Protein AF-A0A2E3V376-F1 (afdb_monomer_lite)

pLDDT: mean 73.42, std 19.36, range [38.34, 95.31]

Foldseek 3Di:
DDDPDPPPPVVVVVVVVVVVVVVVVVVVPLPPQAAPDPPGRDSDDDPPSHDPVCPPDDDDDDDDDDDDPDPDDDDPVCVVVVVVVLLVVLVVLQVLLVVLVVVLVVQCVDPDVCRSVVSLLVSLVVLVVVLVVLVVVLVVVQVVCVVVVNDDPVSVVSSVSSSVSSVVSNVVVVPCPDDPD

Radius of gyration: 35.31 Å; chains: 1; bounding box: 39×45×131 Å

Secondary structure (DSSP, 8-state):
----SSSSHHHHHHHHHHHHHHHHHHHTTSSSPPPSSTT-----B-TTSSBGGGTT---------------PPPPTT-HHHHHHHHHHHHHHHHHHHHHHHHHHHHHHTSS-TTHHHHHHHHHHHHHHHHHHHHHHHHHHHHHHHHHTT---HHHHHHHHHHHHHHHHHHHHHHH------

Structure (mmCIF, N/CA/C/O backbone):
data_AF-A0A2E3V376-F1
#
_entry.id   AF-A0A2E3V376-F1
#
loop_
_atom_site.group_PDB
_atom_site.id
_atom_site.type_symbol
_atom_site.label_atom_id
_atom_site.label_alt_id
_atom_site.label_comp_id
_atom_site.label_asym_id
_atom_site.label_entity_id
_atom_site.label_seq_id
_atom_site.pdbx_PDB_ins_code
_atom_site.Cartn_x
_atom_site.Cartn_y
_atom_site.Cartn_z
_atom_site.occupancy
_atom_site.B_iso_or_equiv
_atom_site.auth_seq_id
_atom_site.auth_comp_id
_atom_site.auth_asym_id
_atom_site.auth_atom_id
_atom_site.pdbx_PDB_model_num
ATOM 1 N N . MET A 1 1 ? -17.873 0.810 102.417 1.00 40.34 1 MET A N 1
ATOM 2 C CA . MET A 1 1 ? -16.408 0.924 102.229 1.00 40.34 1 MET A CA 1
ATOM 3 C C . MET A 1 1 ? -15.943 -0.126 101.221 1.00 40.34 1 MET A C 1
ATOM 5 O O . MET A 1 1 ? -16.353 -1.276 101.313 1.00 40.34 1 MET A O 1
ATOM 9 N N . CYS A 1 2 ? -15.208 0.320 100.201 1.00 46.28 2 CYS A N 1
ATOM 10 C CA . CYS A 1 2 ? -14.968 -0.323 98.905 1.00 46.28 2 CYS A CA 1
ATOM 11 C C . CYS A 1 2 ? -14.240 -1.677 98.944 1.00 46.28 2 CYS A C 1
ATOM 13 O O . CYS A 1 2 ? -13.080 -1.757 99.330 1.00 46.28 2 CYS A O 1
ATOM 15 N N . LYS A 1 3 ? -14.883 -2.716 98.398 1.00 49.97 3 LYS A N 1
ATOM 16 C CA . LYS A 1 3 ? -14.277 -4.015 98.058 1.00 49.97 3 LYS A CA 1
ATOM 17 C C . LYS A 1 3 ? -14.719 -4.416 96.647 1.00 49.97 3 LYS A C 1
ATOM 19 O O . LYS A 1 3 ? -15.548 -5.303 96.502 1.00 49.97 3 LYS A O 1
ATOM 24 N N . LYS A 1 4 ? -14.276 -3.693 95.607 1.00 52.09 4 LYS A N 1
ATOM 25 C CA . LYS A 1 4 ? -14.693 -3.969 94.210 1.00 52.09 4 LYS A CA 1
ATOM 26 C C . LYS A 1 4 ? -13.759 -3.402 93.119 1.00 52.09 4 LYS A C 1
ATOM 28 O O . LYS A 1 4 ? -14.235 -2.931 92.099 1.00 52.09 4 LYS A O 1
ATOM 33 N N . ILE A 1 5 ? -12.435 -3.432 93.316 1.00 52.72 5 ILE A N 1
ATOM 34 C CA . ILE A 1 5 ? -11.469 -2.939 92.299 1.00 52.72 5 ILE A CA 1
ATOM 35 C C . ILE A 1 5 ? -10.468 -4.023 91.830 1.00 52.72 5 ILE A C 1
ATOM 37 O O . ILE A 1 5 ? -9.832 -3.874 90.796 1.00 52.72 5 ILE A O 1
ATOM 41 N N . GLY A 1 6 ? -10.377 -5.176 92.503 1.00 47.59 6 GLY A N 1
ATOM 42 C CA . GLY A 1 6 ? -9.375 -6.205 92.173 1.00 47.59 6 GLY A CA 1
ATOM 43 C C . GLY A 1 6 ? -9.716 -7.174 91.030 1.00 47.59 6 GLY A C 1
ATOM 44 O O . GLY A 1 6 ? -8.842 -7.915 90.598 1.00 47.59 6 GLY A O 1
ATOM 45 N N . PHE A 1 7 ? -10.961 -7.216 90.541 1.00 46.75 7 PHE A N 1
ATOM 46 C CA . PHE A 1 7 ? -11.400 -8.298 89.641 1.00 46.75 7 PHE A CA 1
ATOM 47 C C . PHE A 1 7 ? -11.287 -7.969 88.146 1.00 46.75 7 PHE A C 1
ATOM 49 O O . PHE A 1 7 ? -11.385 -8.856 87.303 1.00 46.75 7 PHE A O 1
ATOM 56 N N . THR A 1 8 ? -11.073 -6.700 87.799 1.00 46.34 8 THR A N 1
ATOM 57 C CA . THR A 1 8 ? -11.185 -6.247 86.405 1.00 46.34 8 THR A CA 1
ATOM 58 C C . THR A 1 8 ? -9.850 -6.269 85.655 1.00 46.34 8 THR A C 1
ATOM 60 O O . THR A 1 8 ? -9.852 -6.241 84.434 1.00 46.34 8 THR A O 1
ATOM 63 N N . ILE A 1 9 ? -8.701 -6.351 86.336 1.00 46.22 9 ILE A N 1
ATOM 64 C CA . ILE A 1 9 ? -7.379 -6.270 85.678 1.00 46.22 9 ILE A CA 1
ATOM 65 C C . ILE A 1 9 ? -6.895 -7.648 85.183 1.00 46.22 9 ILE A C 1
ATOM 67 O O . ILE A 1 9 ? -6.216 -7.747 84.159 1.00 46.22 9 ILE A O 1
ATOM 71 N N . THR A 1 10 ? -7.290 -8.739 85.840 1.00 46.19 10 THR A N 1
ATOM 72 C CA . THR A 1 10 ? -6.851 -10.103 85.497 1.00 46.19 10 THR A CA 1
ATOM 73 C C . THR A 1 10 ? -7.478 -10.653 84.212 1.00 46.19 10 THR A C 1
ATOM 75 O O . THR A 1 10 ? -6.866 -11.486 83.542 1.00 46.19 10 THR A O 1
ATOM 78 N N . THR A 1 11 ? -8.656 -10.173 83.811 1.00 47.22 11 THR A N 1
ATOM 79 C CA . THR A 1 11 ? -9.337 -10.608 82.579 1.00 47.22 11 THR A CA 1
ATOM 80 C C . THR A 1 11 ? -8.735 -9.995 81.312 1.00 47.22 11 THR A C 1
ATOM 82 O O . THR A 1 11 ? -8.629 -10.690 80.298 1.00 47.22 11 THR A O 1
ATOM 85 N N . TYR A 1 12 ? -8.246 -8.751 81.358 1.00 43.59 12 TYR A N 1
ATOM 86 C CA . TYR A 1 12 ? -7.624 -8.112 80.187 1.00 43.59 12 TYR A CA 1
ATOM 87 C C . TYR A 1 12 ? -6.266 -8.729 79.815 1.00 43.59 12 TYR A C 1
ATOM 89 O O . TYR A 1 12 ? -5.973 -8.904 78.631 1.00 43.59 12 TYR A O 1
ATOM 97 N N . LEU A 1 13 ? -5.468 -9.157 80.800 1.00 48.19 13 LEU A N 1
ATOM 98 C CA . LEU A 1 13 ? -4.178 -9.820 80.553 1.00 48.19 13 LEU A CA 1
ATOM 99 C C . LEU A 1 13 ? -4.316 -11.234 79.954 1.00 48.19 13 LEU A C 1
ATOM 101 O O . LEU A 1 13 ? -3.432 -11.681 79.221 1.00 48.19 13 LEU A O 1
ATOM 105 N N . GLN A 1 14 ? -5.425 -11.934 80.216 1.00 47.88 14 GLN A N 1
ATOM 106 C CA . GLN A 1 14 ? -5.694 -13.271 79.663 1.00 47.88 14 GLN A CA 1
ATOM 107 C C . GLN A 1 14 ? -6.236 -13.226 78.223 1.00 47.88 14 GLN A C 1
ATOM 109 O O . GLN A 1 14 ? -5.939 -14.118 77.422 1.00 47.88 14 GLN A O 1
ATOM 114 N N . LEU A 1 15 ? -6.974 -12.173 77.851 1.00 49.75 15 LEU A N 1
ATOM 115 C CA . LEU A 1 15 ? -7.507 -12.019 76.491 1.00 49.75 15 LEU A CA 1
ATOM 116 C C . LEU A 1 15 ? -6.417 -11.681 75.454 1.00 49.75 15 LEU A C 1
ATOM 118 O O . LEU A 1 15 ? -6.506 -12.121 74.307 1.00 49.75 15 LEU A O 1
ATOM 122 N N . GLY A 1 16 ? -5.370 -10.951 75.856 1.00 46.50 16 GLY A N 1
ATOM 123 C CA . GLY A 1 16 ? -4.247 -10.596 74.978 1.00 46.50 16 GLY A CA 1
ATOM 124 C C . GLY A 1 16 ? -3.394 -11.797 74.547 1.00 46.50 16 GLY A C 1
ATOM 125 O O . GLY A 1 16 ? -3.010 -11.899 73.382 1.00 46.50 16 GLY A O 1
ATOM 126 N N . ARG A 1 17 ? -3.160 -12.770 75.442 1.00 49.16 17 ARG A N 1
ATOM 127 C CA . ARG A 1 17 ? -2.339 -13.960 75.126 1.00 49.16 17 ARG A CA 1
ATOM 128 C C . ARG A 1 17 ? -3.029 -14.948 74.185 1.00 49.16 17 ARG A C 1
ATOM 130 O O . ARG A 1 17 ? -2.361 -15.551 73.350 1.00 49.16 17 ARG A O 1
ATOM 137 N N . ARG A 1 18 ? -4.356 -15.104 74.274 1.00 48.62 18 ARG A N 1
ATOM 138 C CA . ARG A 1 18 ? -5.104 -16.026 73.394 1.00 48.62 18 ARG A CA 1
ATOM 139 C C . ARG A 1 18 ? -5.128 -15.560 71.938 1.00 48.62 18 ARG A C 1
ATOM 141 O O . ARG A 1 18 ? -5.060 -16.391 71.037 1.00 48.62 18 ARG A O 1
ATOM 148 N N . LYS A 1 19 ? -5.167 -14.245 71.700 1.00 49.56 19 LYS A N 1
ATOM 149 C CA . LYS A 1 19 ? -5.122 -13.690 70.339 1.00 49.56 19 LYS A CA 1
ATOM 150 C C . LYS A 1 19 ? -3.732 -13.804 69.707 1.00 49.56 19 LYS A C 1
ATOM 152 O O . LYS A 1 19 ? -3.643 -14.118 68.526 1.00 49.56 19 LYS A O 1
ATOM 157 N N . ALA A 1 20 ? -2.666 -13.655 70.495 1.00 51.84 20 ALA A N 1
ATOM 158 C CA . ALA A 1 20 ? -1.298 -13.859 70.013 1.00 51.84 20 ALA A CA 1
ATOM 159 C C . ALA A 1 20 ? -1.028 -15.322 69.608 1.00 51.84 20 ALA A C 1
ATOM 161 O O . ALA A 1 20 ? -0.404 -15.566 68.578 1.00 51.84 20 ALA A O 1
ATOM 162 N N . TYR A 1 21 ? -1.555 -16.296 70.361 1.00 50.31 21 TYR A N 1
ATOM 163 C CA . TYR A 1 21 ? -1.403 -17.720 70.035 1.00 50.31 21 TYR A CA 1
ATOM 164 C C . TYR A 1 21 ? -2.176 -18.133 68.775 1.00 50.31 21 TYR A C 1
ATOM 166 O O . TYR A 1 21 ? -1.679 -18.932 67.987 1.00 50.31 21 TYR A O 1
ATOM 174 N N . LEU A 1 22 ? -3.374 -17.579 68.556 1.00 52.25 22 LEU A N 1
ATOM 175 C CA . LEU A 1 22 ? -4.142 -17.817 67.328 1.00 52.25 22 LEU A CA 1
ATOM 176 C C . LEU A 1 22 ? -3.456 -17.205 66.104 1.00 52.25 22 LEU A C 1
ATOM 178 O O . LEU A 1 22 ? -3.352 -17.885 65.092 1.00 52.25 22 LEU A O 1
ATOM 182 N N . TYR A 1 23 ? -2.913 -15.989 66.227 1.00 50.62 23 TYR A N 1
ATOM 183 C CA . TYR A 1 23 ? -2.167 -15.332 65.152 1.00 50.62 23 TYR A CA 1
ATOM 184 C C . TYR A 1 23 ? -0.903 -16.119 64.757 1.00 50.62 23 TYR A C 1
ATOM 186 O O . TYR A 1 23 ? -0.679 -16.370 63.573 1.00 50.62 23 TYR A O 1
ATOM 194 N N . TYR A 1 24 ? -0.134 -16.610 65.739 1.00 49.06 24 TYR A N 1
ATOM 195 C CA . TYR A 1 24 ? 1.036 -17.461 65.482 1.00 49.06 24 TYR A CA 1
ATOM 196 C C . TYR A 1 24 ? 0.670 -18.859 64.951 1.00 49.06 24 TYR A C 1
ATOM 198 O O . TYR A 1 24 ? 1.380 -19.391 64.101 1.00 49.06 24 TYR A O 1
ATOM 206 N N . ARG A 1 25 ? -0.457 -19.451 65.371 1.00 45.56 25 ARG A N 1
ATOM 207 C CA . ARG A 1 25 ? -0.904 -20.771 64.881 1.00 45.56 25 ARG A CA 1
ATOM 208 C C . ARG A 1 25 ? -1.356 -20.751 63.415 1.00 45.56 25 ARG A C 1
ATOM 210 O O . ARG A 1 25 ? -1.196 -21.759 62.730 1.00 45.56 25 ARG A O 1
ATOM 217 N N . THR A 1 26 ? -1.871 -19.626 62.918 1.00 48.19 26 THR A N 1
ATOM 218 C CA . THR A 1 26 ? -2.131 -19.429 61.478 1.00 48.19 26 THR A CA 1
ATOM 219 C C . THR A 1 26 ? -0.861 -19.216 60.657 1.00 48.19 26 THR A C 1
ATOM 221 O O . THR A 1 26 ? -0.848 -19.590 59.491 1.00 48.19 26 THR A O 1
ATOM 224 N N . LEU A 1 27 ? 0.212 -18.675 61.242 1.00 51.03 27 LEU A N 1
ATOM 225 C CA . LEU A 1 27 ? 1.474 -18.442 60.526 1.00 51.03 27 LEU A CA 1
ATOM 226 C C . LEU A 1 27 ? 2.344 -19.704 60.395 1.00 51.03 27 LEU A C 1
ATOM 228 O O . LEU A 1 27 ? 3.082 -19.829 59.426 1.00 51.03 27 LEU A O 1
ATOM 232 N N . ILE A 1 28 ? 2.227 -20.671 61.311 1.00 51.31 28 ILE A N 1
ATOM 233 C CA . ILE A 1 28 ? 3.064 -21.889 61.305 1.00 51.31 28 ILE A CA 1
ATOM 234 C C . ILE A 1 28 ? 2.561 -22.963 60.309 1.00 51.31 28 ILE A C 1
ATOM 236 O O . ILE A 1 28 ? 3.318 -23.847 59.934 1.00 51.31 28 ILE A O 1
ATOM 240 N N . ASN A 1 29 ? 1.327 -22.870 59.795 1.00 48.88 29 ASN A N 1
ATOM 241 C CA . ASN A 1 29 ? 0.770 -23.841 58.829 1.00 48.88 29 ASN A CA 1
ATOM 242 C C . ASN A 1 29 ? 0.914 -23.442 57.343 1.00 48.88 29 ASN A C 1
ATOM 244 O O . ASN A 1 29 ? 0.343 -24.100 56.471 1.00 48.88 29 ASN A O 1
ATOM 248 N N . VAL A 1 30 ? 1.654 -22.373 57.033 1.00 51.66 30 VAL A N 1
ATOM 249 C CA . VAL A 1 30 ? 1.829 -21.860 55.655 1.00 51.66 30 VAL A CA 1
ATOM 250 C C . VAL A 1 30 ? 2.991 -22.559 54.914 1.00 51.66 30 VAL A C 1
ATOM 252 O O . VAL A 1 30 ? 3.342 -22.167 53.811 1.00 51.66 30 VAL A O 1
ATOM 255 N N . GLY A 1 31 ? 3.597 -23.603 55.493 1.00 51.66 31 GLY A N 1
ATOM 256 C CA . GLY A 1 31 ? 4.891 -24.126 55.027 1.00 51.66 31 GLY A CA 1
ATOM 257 C C . GLY A 1 31 ? 4.940 -25.512 54.375 1.00 51.66 31 GLY A C 1
ATOM 258 O O . GLY A 1 31 ? 6.015 -25.885 53.931 1.00 51.66 31 GLY A O 1
ATOM 259 N N . GLU A 1 32 ? 3.856 -26.295 54.314 1.00 53.97 32 GLU A N 1
ATOM 260 C CA . GLU A 1 32 ? 3.971 -27.738 53.973 1.00 53.97 32 GLU A CA 1
ATOM 261 C C . GLU A 1 32 ? 3.156 -28.214 52.770 1.00 53.97 32 GLU A C 1
ATOM 263 O O . GLU A 1 32 ? 3.161 -29.396 52.428 1.00 53.97 32 GLU A O 1
ATOM 268 N N . ARG A 1 33 ? 2.436 -27.319 52.101 1.00 59.88 33 ARG A N 1
ATOM 269 C CA . ARG A 1 33 ? 1.640 -27.706 50.935 1.00 59.88 33 ARG A CA 1
ATOM 270 C C . ARG A 1 33 ? 2.535 -27.507 49.729 1.00 59.88 33 ARG A C 1
ATOM 272 O O . ARG A 1 33 ? 2.944 -26.388 49.504 1.00 59.88 33 ARG A O 1
ATOM 279 N N . ASN A 1 34 ? 2.866 -28.564 48.998 1.00 63.94 34 ASN A N 1
ATOM 280 C CA . ASN A 1 34 ? 3.500 -28.446 47.687 1.00 63.94 34 ASN A CA 1
ATOM 281 C C . ASN A 1 34 ? 2.403 -28.433 46.619 1.00 63.94 34 ASN A C 1
ATOM 283 O O . ASN A 1 34 ? 1.322 -28.991 46.823 1.00 63.94 34 ASN A O 1
ATOM 287 N N . CYS A 1 35 ? 2.655 -27.788 45.481 1.00 70.38 35 CYS A N 1
ATOM 288 C CA . CYS A 1 35 ? 1.714 -27.825 44.367 1.00 70.38 35 CYS A CA 1
ATOM 289 C C . CYS A 1 35 ? 1.600 -29.274 43.887 1.00 70.38 35 CYS A C 1
ATOM 291 O O . CYS A 1 35 ? 2.616 -29.944 43.730 1.00 70.38 35 CYS A O 1
ATOM 293 N N . ALA A 1 36 ? 0.388 -29.746 43.590 1.00 71.62 36 ALA A N 1
ATOM 294 C CA . ALA A 1 36 ? 0.159 -31.115 43.109 1.00 71.62 36 ALA A CA 1
ATOM 295 C C . ALA A 1 36 ? 0.764 -31.414 41.715 1.00 71.62 36 ALA A C 1
ATOM 297 O O . ALA A 1 36 ? 0.554 -32.490 41.167 1.00 71.62 36 ALA A O 1
ATOM 298 N N . PHE A 1 37 ? 1.488 -30.458 41.124 1.00 70.62 37 PHE A N 1
ATOM 299 C CA . PHE A 1 37 ? 2.146 -30.598 39.831 1.00 70.62 37 PHE A CA 1
ATOM 300 C C . PHE A 1 37 ? 3.605 -30.997 40.060 1.00 70.62 37 PHE A C 1
ATOM 302 O O . PHE A 1 37 ? 4.337 -30.272 40.744 1.00 70.62 37 PHE A O 1
ATOM 309 N N . GLU A 1 38 ? 4.026 -32.132 39.499 1.00 72.75 38 GLU A N 1
ATOM 310 C CA . GLU A 1 38 ? 5.397 -32.627 39.648 1.00 72.75 38 GLU A CA 1
ATOM 311 C C . GLU A 1 38 ? 6.406 -31.569 39.165 1.00 72.75 38 GLU A C 1
ATOM 313 O O . GLU A 1 38 ? 6.355 -31.103 38.028 1.00 72.75 38 GLU A O 1
ATOM 318 N N . GLY A 1 39 ? 7.305 -31.146 40.063 1.00 73.31 39 GLY A N 1
ATOM 319 C CA . GLY A 1 39 ? 8.345 -30.150 39.780 1.00 73.31 39 GLY A CA 1
ATOM 320 C C . GLY A 1 39 ? 7.988 -28.686 40.077 1.00 73.31 39 GLY A C 1
ATOM 321 O O . GLY A 1 39 ? 8.811 -27.807 39.821 1.00 73.31 39 GLY A O 1
ATOM 322 N N . CYS A 1 40 ? 6.808 -28.382 40.633 1.00 73.19 40 CYS A N 1
ATOM 323 C CA . CYS A 1 40 ? 6.425 -27.007 40.976 1.00 73.19 40 CYS A CA 1
ATOM 324 C C . CYS A 1 40 ? 6.651 -26.675 42.467 1.00 73.19 40 CYS A C 1
ATOM 326 O O . CYS A 1 40 ? 5.898 -27.115 43.332 1.00 73.19 40 CYS A O 1
ATOM 328 N N . ASN A 1 41 ? 7.644 -25.819 42.747 1.00 69.19 41 ASN A N 1
ATOM 329 C CA . ASN A 1 41 ? 8.007 -25.323 44.089 1.00 69.19 41 ASN A CA 1
ATOM 330 C C . ASN A 1 41 ? 7.507 -23.888 44.367 1.00 69.19 41 ASN A C 1
ATOM 332 O O . ASN A 1 41 ? 8.191 -23.088 45.005 1.00 69.19 41 ASN A O 1
ATOM 336 N N . ALA A 1 42 ? 6.340 -23.507 43.846 1.00 68.75 42 ALA A N 1
ATOM 337 C CA . ALA A 1 42 ? 5.790 -22.176 44.107 1.00 68.75 42 ALA A CA 1
ATOM 338 C C . ALA A 1 42 ? 5.238 -22.106 45.538 1.00 68.75 42 ALA A C 1
ATOM 340 O O . ALA A 1 42 ? 4.320 -22.845 45.847 1.00 68.75 42 ALA A O 1
ATOM 341 N N . LEU A 1 43 ? 5.751 -21.210 46.386 1.00 60.28 43 LEU A N 1
ATOM 342 C CA . LEU A 1 43 ? 5.374 -21.092 47.809 1.00 60.28 43 LEU A CA 1
ATOM 343 C C . LEU A 1 43 ? 4.045 -20.349 48.060 1.00 60.28 43 LEU A C 1
ATOM 345 O O . LEU A 1 43 ? 3.640 -20.139 49.202 1.00 60.28 43 LEU A O 1
ATOM 349 N N . GLU A 1 44 ? 3.352 -19.935 47.001 1.00 60.72 44 GLU A N 1
ATOM 350 C CA . GLU A 1 44 ? 2.139 -19.122 47.080 1.00 60.72 44 GLU A CA 1
ATOM 351 C C . GLU A 1 44 ? 0.886 -19.995 46.954 1.00 60.72 44 GLU A C 1
ATOM 353 O O . GLU A 1 44 ? 0.323 -20.180 45.871 1.00 60.72 44 GLU A O 1
ATOM 358 N N . PHE A 1 45 ? 0.441 -20.547 48.085 1.00 58.09 45 PHE A N 1
ATOM 359 C CA . PHE A 1 45 ? -0.731 -21.420 48.145 1.00 58.09 45 PHE A CA 1
ATOM 360 C C . PHE A 1 45 ? -1.979 -20.698 48.659 1.00 58.09 45 PHE A C 1
ATOM 362 O O . PHE A 1 45 ? -1.952 -19.993 49.668 1.00 58.09 45 PHE A O 1
ATOM 369 N N . ARG A 1 46 ? -3.116 -20.964 48.007 1.00 59.47 46 ARG A N 1
ATOM 370 C CA . ARG A 1 46 ? -4.454 -20.874 48.617 1.00 59.47 46 ARG A CA 1
ATOM 371 C C . ARG A 1 46 ? -5.061 -22.276 48.719 1.00 59.47 46 ARG A C 1
ATOM 373 O O . ARG A 1 46 ? -4.500 -23.239 48.206 1.00 59.47 46 ARG A O 1
ATOM 380 N N . GLU A 1 47 ? -6.198 -22.378 49.404 1.00 58.16 47 GLU A N 1
ATOM 381 C CA . GLU A 1 47 ? -6.859 -23.607 49.885 1.00 58.16 47 GLU A CA 1
ATOM 382 C C . GLU A 1 47 ? -7.090 -24.730 48.853 1.00 58.16 47 GLU A C 1
ATOM 384 O O . GLU A 1 47 ? -7.400 -25.849 49.243 1.00 58.16 47 GLU A O 1
ATOM 389 N N . THR A 1 48 ? -6.899 -24.478 47.558 1.00 63.25 48 THR A N 1
ATOM 390 C CA . THR A 1 48 ? -7.181 -25.418 46.467 1.00 63.25 48 THR A CA 1
ATOM 391 C C . THR A 1 48 ? -6.022 -26.349 46.087 1.00 63.25 48 THR A C 1
ATOM 393 O O . THR A 1 48 ? -6.217 -27.187 45.219 1.00 63.25 48 THR A O 1
ATOM 396 N N . GLY A 1 49 ? -4.824 -26.231 46.680 1.00 65.62 49 GLY A N 1
ATOM 397 C CA . GLY A 1 49 ? -3.701 -27.165 46.433 1.00 65.62 49 GLY A CA 1
ATOM 398 C C . GLY A 1 49 ? -2.944 -26.987 45.101 1.00 65.62 49 GLY A C 1
ATOM 399 O O . GLY A 1 49 ? -2.027 -27.750 44.800 1.00 65.62 49 GLY A O 1
ATOM 400 N N . TYR A 1 50 ? -3.280 -25.950 44.330 1.00 67.94 50 TYR A N 1
ATOM 401 C CA . TYR A 1 50 ? -2.612 -25.569 43.080 1.00 67.94 50 TYR A CA 1
ATOM 402 C C . TYR A 1 50 ? -2.090 -24.131 43.176 1.00 67.94 50 TYR A C 1
ATOM 404 O O . TYR A 1 50 ? -2.742 -23.276 43.784 1.00 67.94 50 TYR A O 1
ATOM 412 N N . CYS A 1 51 ? -0.932 -23.852 42.569 1.00 74.44 51 CYS A N 1
ATOM 413 C CA . CYS A 1 51 ? -0.397 -22.493 42.468 1.00 74.44 51 CYS A CA 1
ATOM 414 C C . CYS A 1 51 ? -1.208 -21.648 41.468 1.00 74.44 51 CYS A C 1
ATOM 416 O O . CYS A 1 51 ? -1.917 -22.183 40.610 1.00 74.44 51 CYS A O 1
ATOM 418 N N . LEU A 1 52 ? -1.096 -20.316 41.552 1.00 70.06 52 LEU A N 1
ATOM 419 C CA . LEU A 1 52 ? -1.802 -19.397 40.645 1.00 70.06 52 LEU A CA 1
ATOM 420 C C . LEU A 1 52 ? -1.511 -19.688 39.164 1.00 70.06 52 LEU A C 1
ATOM 422 O O . LEU A 1 52 ? -2.423 -19.607 38.345 1.00 70.06 52 LEU A O 1
ATOM 426 N N . SER A 1 53 ? -0.289 -20.116 38.844 1.00 69.06 53 SER A N 1
ATOM 427 C CA . SER A 1 53 ? 0.124 -20.493 37.486 1.00 69.06 53 SER A CA 1
ATOM 428 C C . SER A 1 53 ? -0.538 -21.776 36.968 1.00 69.06 53 SER A C 1
ATOM 430 O O . SER A 1 53 ? -0.589 -21.983 35.761 1.00 69.06 53 SER A O 1
ATOM 432 N N . HIS A 1 54 ? -1.070 -22.630 37.851 1.00 70.75 54 HIS A N 1
ATOM 433 C CA . HIS A 1 54 ? -1.710 -23.906 37.499 1.00 70.75 54 HIS A CA 1
ATOM 434 C C . HIS A 1 54 ? -3.218 -23.936 37.778 1.00 70.75 54 HIS A C 1
ATOM 436 O O . HIS A 1 54 ? -3.865 -24.958 37.559 1.00 70.75 54 HIS A O 1
ATOM 442 N N . LYS A 1 55 ? -3.819 -22.810 38.188 1.00 63.88 55 LYS A N 1
ATOM 443 C CA . LYS A 1 55 ? -5.260 -22.702 38.487 1.00 63.88 55 LYS A CA 1
ATOM 444 C C . LYS A 1 55 ? -6.175 -22.954 37.265 1.00 63.88 55 LYS A C 1
ATOM 446 O O . LYS A 1 55 ? -7.383 -23.067 37.437 1.00 63.88 55 LYS A O 1
ATOM 451 N N . GLY A 1 56 ? -5.621 -23.056 36.052 1.00 64.12 56 GLY A N 1
ATOM 452 C CA . GLY A 1 56 ? -6.355 -23.329 34.805 1.00 64.12 56 GLY A CA 1
ATOM 453 C C . GLY A 1 56 ? -5.968 -24.621 34.072 1.00 64.12 56 GLY A C 1
ATOM 454 O O . GLY A 1 56 ? -6.422 -24.823 32.950 1.00 64.12 56 GLY A O 1
ATOM 455 N N . GLY A 1 57 ? -5.116 -25.476 34.648 1.00 51.97 57 GLY A N 1
ATOM 456 C CA . GLY A 1 57 ? -4.566 -26.638 33.945 1.00 51.97 57 GLY A CA 1
ATOM 457 C C . GLY A 1 57 ? -5.317 -27.936 34.232 1.00 51.97 57 GLY A C 1
ATOM 458 O O . GLY A 1 57 ? -5.014 -28.613 35.210 1.00 51.97 57 GLY A O 1
ATOM 459 N N . LEU A 1 58 ? -6.252 -28.315 33.358 1.00 50.75 58 LEU A N 1
ATOM 460 C CA . LEU A 1 58 ? -6.656 -29.718 33.211 1.00 50.75 58 LEU A CA 1
ATOM 461 C C . LEU A 1 58 ? -5.454 -30.519 32.663 1.00 50.75 58 LEU A C 1
ATOM 463 O O . LEU A 1 58 ? -4.852 -30.075 31.684 1.00 50.75 58 LEU A O 1
ATOM 467 N N . PRO A 1 59 ? -5.078 -31.670 33.251 1.00 60.12 59 PRO A N 1
ATOM 468 C CA . PRO A 1 59 ? -4.018 -32.506 32.707 1.00 60.12 59 PRO A CA 1
ATOM 469 C C . PRO A 1 59 ? -4.586 -33.467 31.648 1.00 60.12 59 PRO A C 1
ATOM 471 O O . PRO A 1 59 ? -5.679 -34.004 31.821 1.00 60.12 59 PRO A O 1
ATOM 474 N N . ASN A 1 60 ? -3.775 -33.731 30.618 1.00 45.97 60 ASN A N 1
ATOM 475 C CA . ASN A 1 60 ? -3.998 -34.557 29.416 1.00 45.97 60 ASN A CA 1
ATOM 476 C C . ASN A 1 60 ? -4.669 -33.791 28.260 1.00 45.97 60 ASN A C 1
ATOM 478 O O . ASN A 1 60 ? -5.754 -33.255 28.407 1.00 45.97 60 ASN A O 1
ATOM 482 N N . GLU A 1 61 ? -4.064 -33.676 27.078 1.00 42.47 61 GLU A N 1
ATOM 483 C CA . GLU A 1 61 ? -3.503 -34.788 26.316 1.00 42.47 61 GLU A CA 1
ATOM 484 C C . GLU A 1 61 ? -2.363 -34.331 25.386 1.00 42.47 61 GLU A C 1
ATOM 486 O O . GLU A 1 61 ? -2.400 -33.287 24.736 1.00 42.47 61 GLU A O 1
ATOM 491 N N . LYS A 1 62 ? -1.324 -35.161 25.337 1.00 51.53 62 LYS A N 1
ATOM 492 C CA . LYS A 1 62 ? -0.189 -35.106 24.418 1.00 51.53 62 LYS A CA 1
ATOM 493 C C . LYS A 1 62 ? -0.663 -35.473 23.005 1.00 51.53 62 LYS A C 1
ATOM 495 O O . LYS A 1 62 ? -0.845 -36.653 22.732 1.00 51.53 62 LYS A O 1
ATOM 500 N N . ILE A 1 63 ? -0.767 -34.507 22.091 1.00 45.25 63 ILE A N 1
ATOM 501 C CA . ILE A 1 63 ? -0.797 -34.782 20.643 1.00 45.25 63 ILE A CA 1
ATOM 502 C C . ILE A 1 63 ? 0.244 -33.907 19.935 1.00 45.25 63 ILE A C 1
ATOM 504 O O . ILE A 1 63 ? 0.027 -32.747 19.600 1.00 45.25 63 ILE A O 1
ATOM 508 N N . THR A 1 64 ? 1.416 -34.499 19.721 1.00 48.22 64 THR A N 1
ATOM 509 C CA . THR A 1 64 ? 2.385 -34.128 18.683 1.00 48.22 64 THR A CA 1
ATOM 510 C C . THR A 1 64 ? 1.800 -34.412 17.300 1.00 48.22 64 THR A C 1
ATOM 512 O O . THR A 1 64 ? 1.429 -35.555 17.088 1.00 48.22 64 THR A O 1
ATOM 515 N N . PHE A 1 65 ? 1.768 -33.423 16.395 1.00 39.41 65 PHE A N 1
ATOM 516 C CA . PHE A 1 65 ? 2.027 -33.474 14.930 1.00 39.41 65 PHE A CA 1
ATOM 517 C C . PHE A 1 65 ? 1.759 -32.054 14.368 1.00 39.41 65 PHE A C 1
ATOM 519 O O . PHE A 1 65 ? 0.641 -31.564 14.420 1.00 39.41 65 PHE A O 1
ATOM 526 N N . SER A 1 66 ? 2.793 -31.239 14.141 1.00 46.31 66 SER A N 1
ATOM 527 C CA . SER A 1 66 ? 3.463 -30.998 12.847 1.00 46.31 66 SER A CA 1
ATOM 528 C C . SER A 1 66 ? 2.588 -30.335 11.759 1.00 46.31 66 SER A C 1
ATOM 530 O O . SER A 1 66 ? 1.656 -30.945 11.252 1.00 46.31 66 SER A O 1
ATOM 532 N N . ALA A 1 67 ? 2.995 -29.112 11.377 1.00 44.59 67 ALA A N 1
ATOM 533 C CA . ALA A 1 67 ? 2.679 -28.342 10.160 1.00 44.59 67 ALA A CA 1
ATOM 534 C C . ALA A 1 67 ? 1.245 -27.792 9.940 1.00 44.59 67 ALA A C 1
ATOM 536 O O . ALA A 1 67 ? 0.453 -28.366 9.203 1.00 44.59 67 ALA A O 1
ATOM 537 N N . SER A 1 68 ? 0.968 -26.585 10.461 1.00 38.34 68 SER A N 1
ATOM 538 C CA . SER A 1 68 ? 0.081 -25.569 9.844 1.00 38.34 68 SER A CA 1
ATOM 539 C C . SER A 1 68 ? 0.259 -24.223 10.578 1.00 38.34 68 SER A C 1
ATOM 541 O O . SER A 1 68 ? 0.513 -24.252 11.786 1.00 38.34 68 SER A O 1
ATOM 543 N N . PRO A 1 69 ? 0.201 -23.041 9.922 1.00 44.03 69 PRO A N 1
ATOM 544 C CA . PRO A 1 69 ? 0.493 -21.777 10.588 1.00 44.03 69 PRO A CA 1
ATOM 545 C C . PRO A 1 69 ? -0.608 -21.481 11.607 1.00 44.03 69 PRO A C 1
ATOM 547 O O . PRO A 1 69 ? -1.796 -21.483 11.293 1.00 44.03 69 PRO A O 1
ATOM 550 N N . ALA A 1 70 ? -0.187 -21.267 12.848 1.00 38.34 70 ALA A N 1
ATOM 551 C CA . ALA A 1 70 ? -1.043 -21.091 14.005 1.00 38.34 70 ALA A CA 1
ATOM 552 C C . ALA A 1 70 ? -2.062 -19.953 13.811 1.00 38.34 70 ALA A C 1
ATOM 554 O O . ALA A 1 70 ? -1.740 -18.775 13.963 1.00 38.34 70 ALA A O 1
ATOM 555 N N . ILE A 1 71 ? -3.323 -20.319 13.579 1.00 46.25 71 ILE A N 1
ATOM 556 C CA . ILE A 1 71 ? -4.471 -19.537 14.047 1.00 46.25 71 ILE A CA 1
ATOM 557 C C . ILE A 1 71 ? -4.583 -19.848 15.544 1.00 46.25 71 ILE A C 1
ATOM 559 O O . ILE A 1 71 ? -5.348 -20.705 15.977 1.00 46.25 71 ILE A O 1
ATOM 563 N N . GLY A 1 72 ? -3.702 -19.224 16.326 1.00 39.12 72 GLY A N 1
ATOM 564 C CA . GLY A 1 72 ? -3.777 -19.238 17.781 1.00 39.12 72 GLY A CA 1
ATOM 565 C C . GLY A 1 72 ? -4.913 -18.328 18.229 1.00 39.12 72 GLY A C 1
ATOM 566 O O . GLY A 1 72 ? -4.980 -17.169 17.818 1.00 39.12 72 GLY A O 1
ATOM 567 N N . ILE A 1 73 ? -5.813 -18.862 19.052 1.00 53.59 73 ILE A N 1
ATOM 568 C CA . ILE A 1 73 ? -6.803 -18.078 19.794 1.00 53.59 73 ILE A CA 1
ATOM 569 C C . ILE A 1 73 ? -6.030 -17.062 20.651 1.00 53.59 73 ILE A C 1
ATOM 571 O O . ILE A 1 73 ? -5.192 -17.495 21.445 1.00 53.59 73 ILE A O 1
ATOM 575 N N . PRO A 1 74 ? -6.245 -15.742 20.483 1.00 50.09 74 PRO A N 1
ATOM 576 C CA . PRO A 1 74 ? -5.476 -14.760 21.223 1.00 50.09 74 PRO A CA 1
ATOM 577 C C . PRO A 1 74 ? -5.915 -14.738 22.688 1.00 50.09 74 PRO A C 1
ATOM 579 O O . PRO A 1 74 ? -7.109 -14.686 22.995 1.00 50.09 74 PRO A O 1
ATOM 582 N N . ASN A 1 75 ? -4.926 -14.783 23.573 1.00 48.84 75 ASN A N 1
ATOM 583 C CA . ASN A 1 75 ? -5.077 -14.511 24.991 1.00 48.84 75 ASN A CA 1
ATOM 584 C C . ASN A 1 75 ? -5.422 -13.017 25.184 1.00 48.84 75 ASN A C 1
ATOM 586 O O . ASN A 1 75 ? -5.246 -12.165 24.313 1.00 48.84 75 ASN A O 1
ATOM 590 N N . GLU A 1 76 ? -5.957 -12.665 26.345 1.00 56.72 76 GLU A N 1
ATOM 591 C CA . GLU A 1 76 ? -6.498 -11.325 26.625 1.00 56.72 76 GLU A CA 1
ATOM 592 C C . GLU A 1 76 ? -5.425 -10.205 26.666 1.00 56.72 76 GLU A C 1
ATOM 594 O O . GLU A 1 76 ? -5.748 -9.021 26.588 1.00 56.72 76 GLU A O 1
ATOM 599 N N . ASN A 1 77 ? -4.131 -10.552 26.692 1.00 54.84 77 ASN A N 1
ATOM 600 C CA . ASN A 1 77 ? -3.010 -9.597 26.732 1.00 54.84 77 ASN A CA 1
ATOM 601 C C . ASN A 1 77 ? -2.426 -9.242 25.345 1.00 54.84 77 ASN A C 1
ATOM 603 O O . ASN A 1 77 ? -1.497 -8.437 25.239 1.00 54.84 77 ASN A O 1
ATOM 607 N N . ASP 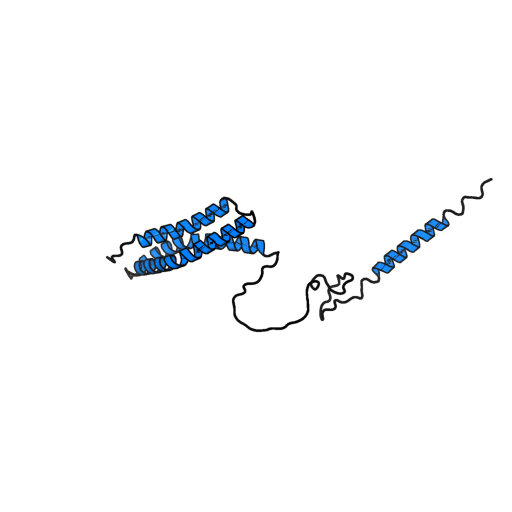A 1 78 ? -2.993 -9.787 24.270 1.00 58.06 78 ASP A N 1
ATOM 608 C CA . ASP A 1 78 ? -2.441 -9.750 22.908 1.00 58.06 78 ASP A CA 1
ATOM 609 C C . ASP A 1 78 ? -2.900 -8.510 22.118 1.00 58.06 78 ASP A C 1
ATOM 611 O O . ASP A 1 78 ? -2.369 -8.185 21.049 1.00 58.06 78 ASP A O 1
ATOM 615 N N . GLY A 1 79 ? -3.916 -7.811 22.634 1.00 58.62 79 GLY A N 1
ATOM 616 C CA . GLY A 1 79 ? -4.635 -6.752 21.923 1.00 58.62 79 GLY A CA 1
ATOM 617 C C . GLY A 1 79 ? -3.754 -5.569 21.519 1.00 58.62 79 GLY A C 1
ATOM 618 O O . GLY A 1 79 ? -3.922 -5.027 20.427 1.00 58.62 79 GLY A O 1
ATOM 619 N N . ARG A 1 80 ? -2.760 -5.205 22.343 1.00 57.84 80 ARG A N 1
ATOM 620 C CA . ARG A 1 80 ? -1.816 -4.120 22.010 1.00 57.84 80 ARG A CA 1
ATOM 621 C C . ARG A 1 80 ? -0.861 -4.512 20.882 1.00 57.84 80 ARG A C 1
ATOM 623 O O . ARG A 1 80 ? -0.678 -3.732 19.952 1.00 57.84 80 ARG A O 1
ATOM 630 N N . GLY A 1 81 ? -0.328 -5.735 20.911 1.00 63.44 81 GLY A N 1
ATOM 631 C CA . GLY A 1 81 ? 0.570 -6.237 19.866 1.00 63.44 81 GLY A CA 1
ATOM 632 C C . GLY A 1 81 ? -0.138 -6.441 18.524 1.00 63.44 81 GLY A C 1
ATOM 633 O O . GLY A 1 81 ? 0.434 -6.162 17.470 1.00 63.44 81 GLY A O 1
ATOM 634 N N . LEU A 1 82 ? -1.406 -6.865 18.539 1.00 63.62 82 LEU A N 1
ATOM 635 C CA . LEU A 1 82 ? -2.226 -6.937 17.326 1.00 63.62 82 LEU A CA 1
ATOM 636 C C . LEU A 1 82 ? -2.545 -5.553 16.752 1.00 63.62 82 LEU A C 1
ATOM 638 O O . LEU A 1 82 ? -2.590 -5.403 15.531 1.00 63.62 82 LEU A O 1
ATOM 642 N N . LEU A 1 83 ? -2.749 -4.546 17.603 1.00 65.12 83 LEU A N 1
ATOM 643 C CA . LEU A 1 83 ? -3.050 -3.184 17.169 1.00 65.12 83 LEU A CA 1
ATOM 644 C C . LEU A 1 83 ? -1.843 -2.515 16.498 1.00 65.12 83 LEU A C 1
ATOM 646 O O . LEU A 1 83 ? -2.001 -1.916 15.431 1.00 65.12 83 LEU A O 1
ATOM 650 N N . GLU A 1 84 ? -0.647 -2.685 17.067 1.00 70.94 84 GLU A N 1
ATOM 651 C CA . GLU A 1 84 ? 0.605 -2.241 16.445 1.00 70.94 84 GLU A CA 1
ATOM 652 C C . GLU A 1 84 ? 0.837 -2.953 15.111 1.00 70.94 84 GLU A C 1
ATOM 654 O O . GLU A 1 84 ? 1.032 -2.298 14.087 1.00 70.94 84 GLU A O 1
ATOM 659 N N . ARG A 1 85 ? 0.697 -4.285 15.070 1.00 72.38 85 ARG A N 1
ATOM 660 C CA . ARG A 1 85 ? 0.825 -5.058 13.822 1.00 72.38 85 ARG A CA 1
ATOM 661 C C . ARG A 1 85 ? -0.188 -4.634 12.763 1.00 72.38 85 ARG A C 1
ATOM 663 O O . ARG A 1 85 ? 0.161 -4.543 11.592 1.00 72.38 85 ARG A O 1
ATOM 670 N N . ALA A 1 86 ? -1.413 -4.310 13.159 1.00 75.25 86 ALA A N 1
ATOM 671 C CA . ALA A 1 86 ? -2.441 -3.841 12.238 1.00 75.25 86 ALA A CA 1
ATOM 672 C C . ALA A 1 86 ? -2.154 -2.442 11.657 1.00 75.25 86 ALA A C 1
ATOM 674 O O . ALA A 1 86 ? -2.709 -2.112 10.615 1.00 75.25 86 ALA A O 1
ATOM 675 N N . LEU A 1 87 ? -1.311 -1.617 12.293 1.00 78.31 87 LEU A N 1
ATOM 676 C CA . LEU A 1 87 ? -0.832 -0.345 11.727 1.00 78.31 87 LEU A CA 1
ATOM 677 C C . LEU A 1 87 ? 0.424 -0.508 10.865 1.00 78.31 87 LEU A C 1
ATOM 679 O O . LEU A 1 87 ? 0.619 0.271 9.934 1.00 78.31 87 LEU A O 1
ATOM 683 N N . LEU A 1 88 ? 1.242 -1.530 11.129 1.00 82.81 88 LEU A N 1
ATOM 684 C CA . LEU A 1 88 ? 2.417 -1.828 10.310 1.00 82.81 88 LEU A CA 1
ATOM 685 C C . LEU A 1 88 ? 2.034 -2.182 8.870 1.00 82.81 88 LEU A C 1
ATOM 687 O O . LEU A 1 88 ? 2.721 -1.759 7.948 1.00 82.81 88 LEU A O 1
ATOM 691 N N . LEU A 1 89 ? 0.929 -2.902 8.655 1.00 83.88 89 LEU A N 1
ATOM 692 C CA . LEU A 1 89 ? 0.509 -3.295 7.304 1.00 83.88 89 LEU A CA 1
ATOM 693 C C . LEU A 1 89 ? 0.201 -2.089 6.392 1.00 83.88 89 LEU A C 1
ATOM 695 O O . LEU A 1 89 ? 0.776 -2.033 5.305 1.00 83.88 89 LEU A O 1
ATOM 699 N N . PRO A 1 90 ? -0.612 -1.098 6.813 1.00 86.75 90 PRO A N 1
ATOM 700 C CA . PRO A 1 90 ? -0.791 0.148 6.068 1.00 86.75 90 PRO A CA 1
ATOM 701 C C . PRO A 1 90 ? 0.508 0.899 5.773 1.00 86.75 90 PRO A C 1
ATOM 703 O O . PRO A 1 90 ? 0.665 1.448 4.685 1.00 86.75 90 PRO A O 1
ATOM 706 N N . ILE A 1 91 ? 1.456 0.903 6.714 1.00 87.62 91 ILE A N 1
ATOM 707 C CA . ILE A 1 91 ? 2.760 1.557 6.531 1.00 87.62 91 ILE A CA 1
ATOM 708 C C . ILE A 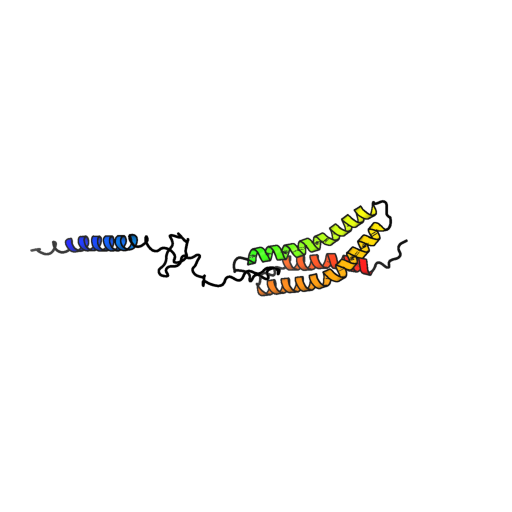1 91 ? 3.593 0.819 5.474 1.00 87.62 91 ILE A C 1
ATOM 710 O O . ILE A 1 91 ? 4.172 1.452 4.593 1.00 87.62 91 ILE A O 1
ATOM 714 N N . ILE A 1 92 ? 3.621 -0.515 5.518 1.00 87.19 92 ILE A N 1
ATOM 715 C CA . ILE A 1 92 ? 4.332 -1.342 4.532 1.00 87.19 92 ILE A CA 1
ATOM 716 C C . ILE A 1 92 ? 3.726 -1.148 3.137 1.00 87.19 92 ILE A C 1
ATOM 718 O O . ILE A 1 92 ? 4.463 -0.949 2.171 1.00 87.19 92 ILE A O 1
ATOM 722 N N . ALA A 1 93 ? 2.394 -1.148 3.027 1.00 88.00 93 ALA A N 1
ATOM 723 C CA . ALA A 1 93 ? 1.699 -0.905 1.764 1.00 88.00 93 ALA A CA 1
ATOM 724 C C . ALA A 1 93 ? 2.012 0.488 1.191 1.00 88.00 93 ALA A C 1
ATOM 726 O O . ALA A 1 93 ? 2.219 0.627 -0.015 1.00 88.00 93 ALA A O 1
ATOM 727 N N . LEU A 1 94 ? 2.126 1.506 2.051 1.00 90.31 94 LEU A N 1
ATOM 728 C CA . LEU A 1 94 ? 2.525 2.855 1.649 1.00 90.31 94 LEU A CA 1
ATOM 729 C C . LEU A 1 94 ? 3.964 2.897 1.107 1.00 90.31 94 LEU A C 1
ATOM 731 O O . LEU A 1 94 ? 4.247 3.642 0.172 1.00 90.31 94 LEU A O 1
ATOM 735 N N . GLY A 1 95 ? 4.863 2.084 1.669 1.00 91.38 95 GLY A N 1
ATOM 736 C CA . GLY A 1 95 ? 6.256 1.978 1.232 1.00 91.38 95 GLY A CA 1
ATOM 737 C C . GLY A 1 95 ? 6.453 1.235 -0.094 1.00 91.38 95 GLY A C 1
ATOM 738 O O . GLY A 1 95 ? 7.467 1.445 -0.754 1.00 91.38 95 GLY A O 1
ATOM 739 N N . TYR A 1 96 ? 5.492 0.407 -0.518 1.00 91.75 96 TYR A N 1
ATOM 740 C CA . TYR A 1 96 ? 5.613 -0.409 -1.731 1.00 91.75 96 TYR A CA 1
ATOM 741 C C . TYR A 1 96 ? 5.821 0.436 -2.997 1.00 91.75 96 TYR A C 1
ATOM 743 O O . TYR A 1 96 ? 6.767 0.209 -3.745 1.00 91.75 96 TYR A O 1
ATOM 751 N N . VAL A 1 97 ? 4.964 1.431 -3.239 1.00 92.50 97 VAL A N 1
ATOM 752 C CA . VAL A 1 97 ? 5.011 2.245 -4.468 1.00 92.50 97 VAL A CA 1
ATOM 753 C C . VAL A 1 97 ? 6.304 3.061 -4.601 1.00 92.50 97 VAL A C 1
ATOM 755 O O . VAL A 1 97 ? 6.950 2.947 -5.643 1.00 92.50 97 VAL A O 1
ATOM 758 N N . PRO A 1 98 ? 6.746 3.850 -3.598 1.00 93.12 98 PRO A N 1
ATOM 759 C CA . PRO A 1 98 ? 8.014 4.570 -3.706 1.00 93.12 98 PRO A CA 1
ATOM 760 C C . PRO A 1 98 ? 9.205 3.616 -3.844 1.00 93.12 98 PRO A C 1
ATOM 762 O O . PRO A 1 98 ? 10.147 3.928 -4.569 1.00 93.12 98 PRO A O 1
ATOM 765 N N . PHE A 1 99 ? 9.147 2.433 -3.224 1.00 94.62 99 PHE A N 1
ATOM 766 C CA . PHE A 1 99 ? 10.168 1.402 -3.394 1.00 94.62 99 PHE A CA 1
ATOM 767 C C . PHE A 1 99 ? 10.217 0.858 -4.830 1.00 94.62 99 PHE A C 1
ATOM 769 O O . PHE A 1 99 ? 11.296 0.764 -5.411 1.00 94.62 99 PHE A O 1
ATOM 776 N N . VAL A 1 100 ? 9.064 0.567 -5.439 1.00 94.06 100 VAL A N 1
ATOM 777 C CA . VAL A 1 100 ? 8.976 0.147 -6.847 1.00 94.06 100 VAL A CA 1
ATOM 778 C C . VAL A 1 100 ? 9.485 1.235 -7.786 1.00 94.06 100 VAL A C 1
ATOM 780 O O . VAL A 1 100 ? 10.249 0.928 -8.694 1.00 94.06 100 VAL A O 1
ATOM 783 N N . ILE A 1 101 ? 9.112 2.500 -7.574 1.00 93.12 101 ILE A N 1
ATOM 784 C CA . ILE A 1 101 ? 9.591 3.621 -8.400 1.00 93.12 101 ILE A CA 1
ATOM 785 C C . ILE A 1 101 ? 11.113 3.762 -8.282 1.00 93.12 101 ILE A C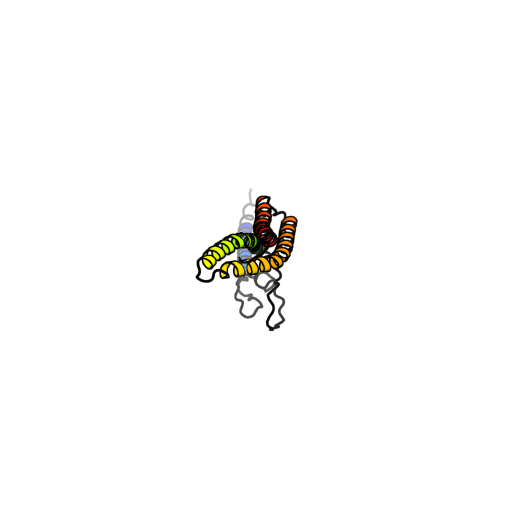 1
ATOM 787 O O . ILE A 1 101 ? 11.802 3.920 -9.288 1.00 93.12 101 ILE A O 1
ATOM 791 N N . PHE A 1 102 ? 11.651 3.662 -7.068 1.00 95.31 102 PHE A N 1
ATOM 792 C CA . PHE A 1 102 ? 13.091 3.705 -6.836 1.00 95.31 102 PHE A CA 1
ATOM 793 C C . PHE A 1 102 ? 13.825 2.558 -7.549 1.00 95.31 102 PHE A C 1
ATOM 795 O O . PHE A 1 102 ? 14.808 2.798 -8.251 1.00 95.31 102 PHE A O 1
ATOM 802 N N . LEU A 1 103 ? 13.320 1.325 -7.434 1.00 94.81 103 LEU A N 1
ATOM 803 C CA . LEU A 1 103 ? 13.872 0.175 -8.153 1.00 94.81 103 LEU A CA 1
ATOM 804 C C . LEU A 1 103 ? 13.761 0.333 -9.671 1.00 94.81 103 LEU A C 1
ATOM 806 O O . LEU A 1 103 ? 14.702 -0.006 -10.381 1.00 94.81 103 LEU A O 1
ATOM 810 N N . LEU A 1 104 ? 12.654 0.885 -10.168 1.00 93.25 104 LEU A N 1
ATOM 811 C CA . LEU A 1 104 ? 12.460 1.154 -11.589 1.00 93.25 104 LEU A CA 1
ATOM 812 C C . LEU A 1 104 ? 13.537 2.109 -12.125 1.00 93.25 104 LEU A C 1
ATOM 814 O O . LEU A 1 104 ? 14.122 1.831 -13.168 1.00 93.25 104 LEU A O 1
ATOM 818 N N . ILE A 1 105 ? 13.848 3.186 -11.395 1.00 93.00 105 ILE A N 1
ATOM 819 C CA . ILE A 1 105 ? 14.913 4.141 -11.755 1.00 93.00 105 ILE A CA 1
ATOM 820 C C . ILE A 1 105 ? 16.286 3.453 -11.773 1.00 93.00 105 ILE A C 1
ATOM 822 O O . ILE A 1 105 ? 17.061 3.635 -12.715 1.00 93.00 105 ILE A O 1
ATOM 826 N N . LEU A 1 106 ? 16.583 2.639 -10.755 1.00 93.88 106 LEU A N 1
ATOM 827 C CA . LEU A 1 106 ? 17.846 1.900 -10.677 1.00 93.88 106 LEU A CA 1
ATOM 828 C C . LEU A 1 106 ? 18.004 0.908 -11.835 1.00 93.88 106 LEU A C 1
ATOM 830 O O . LEU A 1 106 ? 19.046 0.887 -12.483 1.00 93.88 106 LEU A O 1
ATOM 834 N N . ILE A 1 107 ? 16.971 0.111 -12.118 1.00 92.44 107 ILE A N 1
ATOM 835 C CA . ILE A 1 107 ? 16.992 -0.899 -13.186 1.00 92.44 107 ILE A CA 1
ATOM 836 C C . ILE A 1 107 ? 17.060 -0.227 -14.562 1.00 92.44 107 ILE A C 1
ATOM 838 O O . ILE A 1 107 ? 17.794 -0.689 -15.433 1.00 92.44 107 ILE A O 1
ATOM 842 N N . SER A 1 108 ? 16.364 0.897 -14.745 1.00 89.56 108 SER A N 1
ATOM 843 C CA . SER A 1 108 ? 16.408 1.676 -15.987 1.00 89.56 108 SER A CA 1
ATOM 844 C C . SER A 1 108 ? 17.773 2.315 -16.263 1.00 89.56 108 SER A C 1
ATOM 846 O O . SER A 1 108 ? 18.008 2.752 -17.386 1.00 89.56 108 SER A O 1
ATOM 848 N N . SER A 1 109 ? 18.665 2.382 -15.270 1.00 90.94 109 SER A N 1
ATOM 849 C CA . SER A 1 109 ? 20.044 2.864 -15.441 1.00 90.94 109 SER A CA 1
ATOM 850 C C . SER A 1 109 ? 21.010 1.761 -15.910 1.00 90.94 109 SER A C 1
ATOM 852 O O . SER A 1 109 ? 22.204 2.013 -16.067 1.00 90.94 109 SER A O 1
ATOM 854 N N . GLY A 1 110 ? 20.519 0.528 -16.085 1.00 89.88 110 GLY A N 1
ATOM 855 C CA . GLY A 1 110 ? 21.295 -0.617 -16.556 1.00 89.88 110 GLY A CA 1
ATOM 856 C C . GLY A 1 110 ? 21.547 -0.616 -18.068 1.00 89.88 110 GLY A C 1
ATOM 857 O O . GLY A 1 110 ? 21.127 0.275 -18.799 1.00 89.88 110 GLY A O 1
ATOM 858 N N . SER A 1 111 ? 22.240 -1.651 -18.549 1.00 88.69 111 SER A N 1
ATOM 859 C CA . SER A 1 111 ? 22.571 -1.814 -19.973 1.00 88.69 111 SER A CA 1
ATOM 860 C C . SER A 1 111 ? 21.415 -2.333 -20.834 1.00 88.69 111 SER A C 1
ATOM 862 O O . SER A 1 111 ? 21.503 -2.264 -22.056 1.00 88.69 111 SER A O 1
ATOM 864 N N . ASP A 1 112 ? 20.370 -2.899 -20.222 1.00 90.19 112 ASP A N 1
ATOM 865 C CA . ASP A 1 112 ? 19.210 -3.448 -20.929 1.00 90.19 112 ASP A CA 1
ATOM 866 C C . ASP A 1 112 ? 18.067 -2.414 -20.971 1.00 90.19 112 ASP A C 1
ATOM 868 O O . ASP A 1 112 ? 17.492 -2.106 -19.920 1.00 90.19 112 ASP A O 1
ATOM 872 N N . PRO A 1 113 ? 17.702 -1.897 -22.160 1.00 83.81 113 PRO A N 1
ATOM 873 C CA . PRO A 1 113 ? 16.652 -0.891 -22.304 1.00 83.81 113 PRO A CA 1
ATOM 874 C C . PRO A 1 113 ? 15.255 -1.403 -21.913 1.00 83.81 113 PRO A C 1
ATOM 876 O O . PRO A 1 113 ? 14.380 -0.595 -21.601 1.00 83.81 113 PRO A O 1
ATOM 879 N N . PHE A 1 114 ? 15.027 -2.721 -21.878 1.00 90.06 114 PHE A N 1
ATOM 880 C CA . PHE A 1 114 ? 13.712 -3.298 -21.572 1.00 90.06 114 PHE A CA 1
ATOM 881 C C . PHE A 1 114 ? 13.549 -3.738 -20.114 1.00 90.06 114 PHE A C 1
ATOM 883 O O . PHE A 1 114 ? 12.426 -4.005 -19.678 1.00 90.06 114 PHE A O 1
ATOM 890 N N . ALA A 1 115 ? 14.624 -3.785 -19.324 1.00 91.31 115 ALA A N 1
ATOM 891 C CA . ALA A 1 115 ? 14.570 -4.295 -17.954 1.00 91.31 115 ALA A CA 1
ATOM 892 C C . ALA A 1 115 ? 13.592 -3.505 -17.062 1.00 91.31 115 ALA A C 1
ATOM 894 O O . ALA A 1 115 ? 12.813 -4.096 -16.309 1.00 91.31 115 ALA A O 1
ATOM 895 N N . GLY A 1 116 ? 13.572 -2.173 -17.190 1.00 91.25 116 GLY A N 1
ATOM 896 C CA . GLY A 1 116 ? 12.625 -1.319 -16.468 1.00 91.25 116 GLY A CA 1
ATOM 897 C C . GLY A 1 116 ? 11.174 -1.566 -16.892 1.00 91.25 116 GLY A C 1
ATOM 898 O O . GLY A 1 116 ? 10.287 -1.656 -16.044 1.00 91.25 116 GLY A O 1
ATOM 899 N N . TYR A 1 117 ? 10.939 -1.761 -18.192 1.00 90.50 117 TYR A N 1
ATOM 900 C CA . TYR A 1 117 ? 9.614 -2.076 -18.725 1.00 90.50 117 TYR A CA 1
ATOM 901 C C . TYR A 1 117 ? 9.080 -3.402 -18.169 1.00 90.50 117 TYR A C 1
ATOM 903 O O . TYR A 1 117 ? 7.968 -3.442 -17.642 1.00 90.50 117 TYR A O 1
ATOM 911 N N . TYR A 1 118 ? 9.878 -4.473 -18.199 1.00 91.56 118 TYR A N 1
ATOM 912 C CA . TYR A 1 118 ? 9.464 -5.755 -17.624 1.00 91.56 118 TYR A CA 1
ATOM 913 C C . TYR A 1 118 ? 9.179 -5.639 -16.126 1.00 91.56 118 TYR A C 1
ATOM 915 O O . TYR A 1 118 ? 8.153 -6.132 -15.655 1.00 91.56 118 TYR A O 1
ATOM 923 N N . PHE A 1 119 ? 10.041 -4.944 -15.380 1.00 93.44 119 PHE A N 1
ATOM 924 C CA . PHE A 1 119 ? 9.835 -4.714 -13.952 1.00 93.44 119 PHE A CA 1
ATOM 925 C C . PHE A 1 119 ? 8.522 -3.969 -13.670 1.00 93.44 119 PHE A C 1
ATOM 927 O O . PHE A 1 119 ? 7.767 -4.367 -12.781 1.00 93.44 119 PHE A O 1
ATOM 934 N N . PHE A 1 120 ? 8.214 -2.940 -14.464 1.00 92.62 120 PHE A N 1
ATOM 935 C CA . PHE A 1 120 ? 6.957 -2.198 -14.387 1.00 92.62 120 PHE A CA 1
ATOM 936 C C . PHE A 1 120 ? 5.735 -3.098 -14.628 1.00 92.62 120 PHE A C 1
ATOM 938 O O . PHE A 1 120 ? 4.800 -3.089 -13.825 1.00 92.62 120 PHE A O 1
ATOM 945 N N . ILE A 1 121 ? 5.761 -3.928 -15.678 1.00 92.50 121 ILE A N 1
ATOM 946 C CA . ILE A 1 121 ? 4.658 -4.844 -16.000 1.00 92.50 121 ILE A CA 1
ATOM 947 C C . ILE A 1 121 ? 4.440 -5.874 -14.885 1.00 92.50 121 ILE A C 1
ATOM 949 O O . ILE A 1 121 ? 3.311 -6.049 -14.419 1.00 92.50 121 ILE A O 1
ATOM 953 N N . TYR A 1 122 ? 5.507 -6.525 -14.411 1.00 94.38 122 TYR A N 1
ATOM 954 C CA . TYR A 1 122 ? 5.399 -7.521 -13.342 1.00 94.38 122 TYR A CA 1
ATOM 955 C C . TYR A 1 122 ? 4.943 -6.903 -12.016 1.00 94.38 122 TYR A C 1
ATOM 957 O O . TYR A 1 122 ? 4.129 -7.501 -11.308 1.00 94.38 122 TYR A O 1
ATOM 965 N N . SER A 1 123 ? 5.411 -5.695 -11.689 1.00 94.88 123 SER A N 1
ATOM 966 C CA . SER A 1 123 ? 4.932 -4.948 -10.524 1.00 94.88 123 SER A CA 1
ATOM 967 C C . SER A 1 123 ? 3.433 -4.652 -10.621 1.00 94.88 123 SER A C 1
ATOM 969 O O . SER A 1 123 ? 2.696 -4.950 -9.677 1.00 94.88 123 SER A O 1
ATOM 971 N N . GLY A 1 124 ? 2.970 -4.132 -11.760 1.00 93.62 124 GLY A N 1
ATOM 972 C CA . GLY A 1 124 ? 1.557 -3.839 -11.994 1.00 93.62 124 GLY A CA 1
ATOM 973 C C . GLY A 1 124 ? 0.673 -5.082 -11.887 1.00 93.62 124 GLY A C 1
ATOM 974 O O . GLY A 1 124 ? -0.329 -5.065 -11.171 1.00 93.62 124 GLY A O 1
ATOM 975 N N . MET A 1 125 ? 1.086 -6.193 -12.504 1.00 94.06 125 MET A N 1
ATOM 976 C CA . MET A 1 125 ? 0.379 -7.478 -12.419 1.00 94.06 125 MET A CA 1
ATOM 977 C C . MET A 1 125 ? 0.253 -7.996 -10.982 1.00 94.06 125 MET A C 1
ATOM 979 O O . MET A 1 125 ? -0.828 -8.426 -10.573 1.00 94.06 125 MET A O 1
ATOM 983 N N . CYS A 1 126 ? 1.330 -7.933 -10.194 1.00 94.56 126 CYS A N 1
ATOM 984 C CA . CYS A 1 126 ? 1.280 -8.289 -8.775 1.00 94.56 126 CYS A CA 1
ATOM 985 C C . CYS A 1 126 ? 0.255 -7.432 -8.021 1.00 94.56 126 CYS A C 1
ATOM 987 O O . CYS A 1 126 ? -0.465 -7.941 -7.162 1.00 94.56 126 CYS A O 1
ATOM 989 N N . LEU A 1 127 ? 0.152 -6.147 -8.365 1.00 93.31 127 LEU A N 1
ATOM 990 C CA . LEU A 1 127 ? -0.756 -5.203 -7.724 1.00 93.31 127 LEU A CA 1
ATOM 991 C C . LEU A 1 127 ? -2.228 -5.479 -8.059 1.00 93.31 127 LEU A C 1
ATOM 993 O O . LEU A 1 127 ? -3.066 -5.375 -7.168 1.00 93.31 127 LEU A O 1
ATOM 997 N N . VAL A 1 128 ? -2.540 -5.919 -9.283 1.00 94.38 128 VAL A N 1
ATOM 998 C CA . VAL A 1 128 ? -3.899 -6.353 -9.677 1.00 94.38 128 VAL A CA 1
ATOM 999 C C . VAL A 1 128 ? -4.421 -7.453 -8.750 1.00 94.38 128 VAL A C 1
ATOM 1001 O O . VAL A 1 128 ? -5.588 -7.435 -8.367 1.00 94.38 128 VAL A O 1
ATOM 1004 N N . ILE A 1 129 ? -3.557 -8.396 -8.365 1.00 94.62 129 ILE A N 1
ATOM 1005 C CA . ILE A 1 129 ? -3.920 -9.490 -7.459 1.00 94.62 129 ILE A CA 1
ATOM 1006 C C . ILE A 1 129 ? -3.883 -9.010 -6.006 1.00 94.62 129 ILE A C 1
ATOM 1008 O O . ILE A 1 129 ? -4.799 -9.298 -5.245 1.00 94.62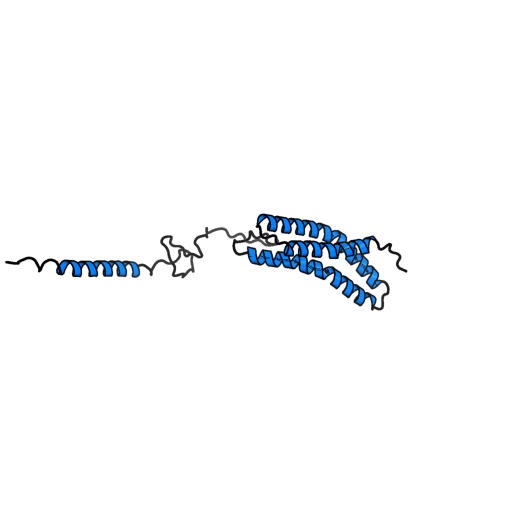 129 ILE A O 1
ATOM 1012 N N . LEU A 1 130 ? -2.856 -8.263 -5.600 1.00 91.94 130 LEU A N 1
ATOM 1013 C CA . LEU A 1 130 ? -2.661 -7.871 -4.203 1.00 91.94 130 LEU A CA 1
ATOM 1014 C C . LEU A 1 130 ? -3.708 -6.857 -3.713 1.00 91.94 130 LEU A C 1
ATOM 1016 O O . LEU A 1 130 ? -4.150 -6.947 -2.568 1.00 91.94 130 LEU A O 1
ATOM 1020 N N . LEU A 1 131 ? -4.125 -5.913 -4.562 1.00 93.12 131 LEU A N 1
ATOM 1021 C CA . LEU A 1 131 ? -5.065 -4.847 -4.207 1.00 93.12 131 LEU A CA 1
ATOM 1022 C C . LEU A 1 131 ? -6.425 -5.367 -3.694 1.00 93.12 131 LEU A C 1
ATOM 1024 O O . LEU A 1 131 ? -6.852 -4.895 -2.637 1.00 93.12 131 LEU A O 1
ATOM 1028 N N . PRO A 1 132 ? -7.117 -6.326 -4.347 1.00 94.56 132 PRO A N 1
ATOM 1029 C CA . PRO A 1 132 ? -8.376 -6.852 -3.827 1.00 94.56 132 PRO A CA 1
ATOM 1030 C C . PRO A 1 132 ? -8.189 -7.572 -2.487 1.00 94.56 132 PRO A C 1
ATOM 1032 O O . PRO A 1 132 ? -8.950 -7.295 -1.558 1.00 94.56 132 PRO A O 1
ATOM 1035 N N . PHE A 1 133 ? -7.150 -8.404 -2.325 1.00 93.69 133 PHE A N 1
ATOM 1036 C CA . PHE A 1 133 ? -6.854 -9.037 -1.029 1.00 93.69 133 PHE A CA 1
ATOM 1037 C C . PHE A 1 133 ? -6.599 -7.995 0.065 1.00 93.69 133 PHE A C 1
ATOM 1039 O O . PHE A 1 133 ? -7.143 -8.096 1.166 1.00 93.69 133 PHE A O 1
ATOM 1046 N N 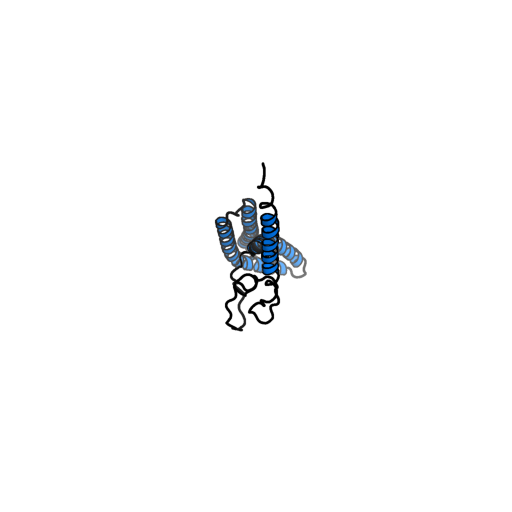. TYR A 1 134 ? -5.824 -6.959 -0.254 1.00 91.94 134 TYR A N 1
ATOM 1047 C CA . TYR A 1 134 ? -5.537 -5.862 0.661 1.00 91.94 134 TYR A CA 1
ATOM 1048 C C . TYR A 1 134 ? -6.800 -5.067 1.026 1.00 91.94 134 TYR A C 1
ATOM 1050 O O . TYR A 1 134 ? -6.999 -4.737 2.194 1.00 91.94 134 TYR A O 1
ATOM 1058 N N . SER A 1 135 ? -7.696 -4.819 0.066 1.00 93.06 135 SER A N 1
ATOM 1059 C CA . SER A 1 135 ? -8.960 -4.111 0.306 1.00 93.06 135 SER A CA 1
ATOM 1060 C C . SER A 1 135 ? -9.871 -4.863 1.282 1.00 93.06 135 SER A C 1
ATOM 1062 O O . SER A 1 135 ? -10.356 -4.273 2.247 1.00 93.06 135 SER A O 1
ATOM 1064 N N . VAL A 1 136 ? -10.032 -6.180 1.101 1.00 94.94 136 VAL A N 1
ATOM 1065 C CA . VAL A 1 136 ? -10.823 -7.035 2.001 1.00 94.94 136 VAL A CA 1
ATOM 1066 C C . VAL A 1 136 ? -10.217 -7.019 3.401 1.00 94.94 136 VAL A C 1
ATOM 1068 O O . VAL A 1 136 ? -10.932 -6.872 4.394 1.00 94.94 136 VAL A O 1
ATOM 1071 N N . PHE A 1 137 ? -8.891 -7.106 3.483 1.00 90.94 137 PHE A N 1
ATOM 1072 C CA . PHE A 1 137 ? -8.177 -7.059 4.749 1.00 90.94 137 PHE A CA 1
ATOM 1073 C C . PHE A 1 137 ? -8.345 -5.709 5.474 1.00 90.94 137 PHE A C 1
ATOM 1075 O O . PHE A 1 137 ? -8.622 -5.689 6.676 1.00 90.94 137 PHE A O 1
ATOM 1082 N N . LEU A 1 138 ? -8.257 -4.579 4.763 1.00 91.62 138 LEU A N 1
ATOM 1083 C CA . LEU A 1 138 ? -8.495 -3.248 5.335 1.00 91.62 138 LEU A CA 1
ATOM 1084 C C . LEU A 1 138 ? -9.930 -3.068 5.832 1.00 91.62 138 LEU A C 1
ATOM 1086 O O . LEU A 1 138 ? -10.134 -2.484 6.900 1.00 91.62 138 LEU A O 1
ATOM 1090 N N . VAL A 1 139 ? -10.919 -3.574 5.090 1.00 92.00 139 VAL A N 1
ATOM 1091 C CA . VAL A 1 139 ? -12.327 -3.545 5.513 1.00 92.00 139 VAL A CA 1
ATOM 1092 C C . VAL A 1 139 ? -12.504 -4.356 6.792 1.00 92.00 139 VAL A C 1
ATOM 1094 O O . VAL A 1 139 ? -13.100 -3.863 7.749 1.00 92.00 139 VAL A O 1
ATOM 1097 N N . PHE A 1 140 ? -11.926 -5.557 6.853 1.00 91.75 140 PHE A N 1
ATOM 1098 C CA . PHE A 1 140 ? -11.970 -6.400 8.046 1.00 91.75 140 PHE A CA 1
ATOM 1099 C C . PHE A 1 140 ? -11.329 -5.718 9.267 1.00 91.75 140 PHE A C 1
ATOM 1101 O O . PHE A 1 140 ? -11.917 -5.700 10.352 1.00 91.75 140 PHE A O 1
ATOM 1108 N N . LEU A 1 141 ? -10.155 -5.099 9.098 1.00 88.75 141 LEU A N 1
ATOM 1109 C CA . LEU A 1 141 ? -9.489 -4.359 10.175 1.00 88.75 141 LEU A CA 1
ATOM 1110 C C . LEU A 1 141 ? -10.296 -3.145 10.638 1.00 88.75 141 LEU A C 1
ATOM 1112 O O . LEU A 1 141 ? -10.442 -2.927 11.843 1.00 88.75 141 LEU A O 1
ATOM 1116 N N . THR A 1 142 ? -10.831 -2.370 9.697 1.00 90.50 142 THR A N 1
ATOM 1117 C CA . THR A 1 142 ? -11.668 -1.203 9.998 1.00 90.50 142 THR A CA 1
ATOM 1118 C C . THR A 1 142 ? -12.922 -1.623 10.754 1.00 90.50 142 THR A C 1
ATOM 1120 O O . THR A 1 142 ? -13.266 -1.007 11.763 1.00 90.50 142 THR A O 1
ATOM 1123 N N . TRP A 1 143 ? -13.560 -2.717 10.330 1.00 91.38 143 TRP A N 1
ATOM 1124 C CA . TRP A 1 143 ? -14.727 -3.281 11.002 1.00 91.38 143 TRP A CA 1
ATOM 1125 C C . TRP A 1 143 ? -14.417 -3.701 12.439 1.00 91.38 143 TRP A C 1
ATOM 1127 O O . TRP A 1 143 ? -15.168 -3.370 13.358 1.00 91.38 143 TRP A O 1
ATOM 1137 N N . LYS A 1 144 ? -13.290 -4.389 12.657 1.00 89.25 144 LYS A N 1
ATOM 1138 C CA . LYS A 1 144 ? -12.857 -4.789 14.000 1.00 89.25 144 LYS A CA 1
ATOM 1139 C C . LYS A 1 144 ? -12.653 -3.569 14.905 1.00 89.25 144 LYS A C 1
ATOM 1141 O O . LYS A 1 144 ? -13.230 -3.506 15.984 1.00 89.25 144 LYS A O 1
ATOM 1146 N N . ARG A 1 145 ? -11.934 -2.547 14.429 1.00 87.94 145 ARG A N 1
ATOM 1147 C CA . ARG A 1 145 ? -11.702 -1.304 15.194 1.00 87.94 145 ARG A CA 1
ATOM 1148 C C . ARG A 1 145 ? -12.979 -0.521 15.472 1.00 87.94 145 ARG A C 1
ATOM 1150 O O . ARG A 1 145 ? -13.090 0.111 16.520 1.00 87.94 145 ARG A O 1
ATOM 1157 N N . TYR A 1 146 ? -13.933 -0.569 14.546 1.00 89.75 146 TYR A N 1
ATOM 1158 C CA . TYR A 1 146 ? -15.251 0.016 14.742 1.00 89.75 146 TYR A CA 1
ATOM 1159 C C . TYR A 1 146 ? -16.005 -0.673 15.889 1.00 89.75 146 TYR A C 1
ATOM 1161 O O . TYR A 1 146 ? -16.546 0.013 16.752 1.00 89.75 146 TYR A O 1
ATOM 1169 N N . LYS A 1 147 ? -15.985 -2.013 15.951 1.00 91.19 147 LYS A N 1
ATOM 1170 C CA . LYS A 1 147 ? -16.588 -2.779 17.058 1.00 91.19 147 LYS A CA 1
ATOM 1171 C C . LYS A 1 147 ? -15.909 -2.517 18.401 1.00 91.19 147 LYS A C 1
ATOM 1173 O O . LYS A 1 147 ? -16.601 -2.426 19.409 1.00 91.19 147 LYS A O 1
ATOM 1178 N N . ASP A 1 148 ? -14.594 -2.332 18.391 1.00 87.62 148 ASP A N 1
ATOM 1179 C CA . ASP A 1 148 ? -13.806 -2.067 19.598 1.00 87.62 148 ASP A CA 1
ATOM 1180 C C . ASP A 1 148 ? -13.899 -0.599 20.069 1.00 87.62 148 ASP A C 1
ATOM 1182 O O . ASP A 1 148 ? -13.339 -0.248 21.105 1.00 87.62 148 ASP A O 1
ATOM 1186 N N . GLY A 1 149 ? -14.557 0.291 19.310 1.00 89.75 149 GLY A N 1
ATOM 1187 C CA . GLY A 1 149 ? -14.654 1.722 19.634 1.00 89.75 149 GLY A CA 1
ATOM 1188 C C . GLY A 1 149 ? -13.319 2.479 19.564 1.00 89.75 149 GLY A C 1
ATOM 1189 O O . GLY A 1 149 ? -13.220 3.607 20.040 1.00 89.75 149 GLY A O 1
ATOM 1190 N N . THR A 1 150 ? -12.285 1.882 18.962 1.00 88.56 150 THR A N 1
ATOM 1191 C CA . THR A 1 150 ? -10.920 2.441 18.867 1.00 88.56 150 THR A CA 1
ATOM 1192 C C . THR A 1 150 ? -10.645 3.137 17.531 1.00 88.56 150 THR A C 1
ATOM 1194 O O . THR A 1 150 ? -9.510 3.525 17.239 1.00 88.56 150 THR A O 1
ATOM 1197 N N . LEU A 1 151 ? -11.671 3.297 16.688 1.00 89.00 151 LEU A N 1
ATOM 1198 C CA . LEU A 1 151 ? -11.548 3.914 15.371 1.00 89.00 151 LEU A CA 1
ATOM 1199 C C . LEU A 1 151 ? -11.360 5.433 15.490 1.00 89.00 151 LEU A C 1
ATOM 1201 O O . LEU A 1 151 ? -12.318 6.201 15.536 1.00 89.00 151 LEU A O 1
ATOM 1205 N N . THR A 1 152 ? -10.106 5.875 15.510 1.00 91.50 152 THR A N 1
ATOM 1206 C CA . THR A 1 152 ? -9.779 7.299 15.416 1.00 91.50 152 THR A CA 1
ATOM 1207 C C . THR A 1 152 ? -9.801 7.765 13.958 1.00 91.50 152 THR A C 1
ATOM 1209 O O . THR A 1 152 ? -9.464 7.018 13.036 1.00 91.50 152 THR A O 1
ATOM 1212 N N . VAL A 1 153 ? -10.155 9.034 13.736 1.00 90.00 153 VAL A N 1
ATOM 1213 C CA . VAL A 1 153 ? -10.149 9.650 12.394 1.00 90.00 153 VAL A CA 1
ATOM 1214 C C . VAL A 1 153 ? -8.762 9.546 11.751 1.00 90.00 153 VAL A C 1
ATOM 1216 O O . VAL A 1 153 ? -8.643 9.195 10.582 1.00 90.00 153 VAL A O 1
ATOM 1219 N N . PHE A 1 154 ? -7.704 9.762 12.538 1.00 88.00 154 PHE A N 1
ATOM 1220 C CA . PHE A 1 154 ? -6.314 9.649 12.092 1.00 88.00 154 PHE A CA 1
ATOM 1221 C C . PHE A 1 154 ? -5.983 8.261 11.526 1.00 88.00 154 PHE A C 1
ATOM 1223 O O . PHE A 1 154 ? -5.429 8.138 10.435 1.00 88.00 154 PHE A O 1
ATOM 1230 N N . VAL A 1 155 ? -6.382 7.205 12.237 1.00 88.19 155 VAL A N 1
ATOM 1231 C CA . VAL A 1 155 ? -6.221 5.821 11.784 1.00 88.19 155 VAL A CA 1
ATOM 1232 C C . VAL A 1 155 ? -6.933 5.594 10.454 1.00 88.19 155 VAL A C 1
ATOM 1234 O O . VAL A 1 155 ? -6.351 4.997 9.548 1.00 88.19 155 VAL A O 1
ATOM 1237 N N . SER A 1 156 ? -8.169 6.077 10.329 1.00 90.62 156 SER A N 1
ATOM 1238 C CA . SER A 1 156 ? -8.956 5.930 9.104 1.00 90.62 156 SER A CA 1
ATOM 1239 C C . SER A 1 156 ? -8.292 6.625 7.912 1.00 90.62 156 SER A C 1
ATOM 1241 O O . SER A 1 156 ? -8.241 6.050 6.825 1.00 90.62 156 SER A O 1
ATOM 1243 N N . ILE A 1 157 ? -7.737 7.825 8.117 1.00 91.69 157 ILE A N 1
ATOM 1244 C CA . ILE A 1 157 ? -6.996 8.561 7.081 1.00 91.69 157 ILE A CA 1
ATOM 1245 C C . ILE A 1 157 ? -5.786 7.751 6.610 1.00 91.69 157 ILE A C 1
ATOM 1247 O O . ILE A 1 157 ? -5.587 7.617 5.406 1.00 91.69 157 ILE A O 1
ATOM 1251 N N . ILE A 1 158 ? -5.013 7.156 7.527 1.00 90.50 158 ILE A N 1
ATOM 1252 C CA . ILE A 1 158 ? -3.868 6.306 7.161 1.00 90.50 158 ILE A CA 1
ATOM 1253 C C . ILE A 1 158 ? -4.316 5.101 6.327 1.00 90.50 158 ILE A C 1
ATOM 1255 O O . ILE A 1 158 ? -3.679 4.791 5.323 1.00 90.50 158 ILE A O 1
ATOM 1259 N N . HIS A 1 159 ? -5.413 4.434 6.700 1.00 91.12 159 HIS A N 1
ATOM 1260 C CA . HIS A 1 159 ? -5.915 3.280 5.943 1.00 91.12 159 HIS A CA 1
ATOM 1261 C C . HIS A 1 159 ? -6.315 3.698 4.524 1.00 91.12 159 HIS A C 1
ATOM 1263 O O . HIS A 1 159 ? -5.883 3.071 3.557 1.00 91.12 159 HIS A O 1
ATOM 1269 N N . PHE A 1 160 ? -7.056 4.801 4.391 1.00 92.12 160 PHE A N 1
ATOM 1270 C CA . PHE A 1 160 ? -7.452 5.335 3.091 1.00 92.12 160 PHE A CA 1
ATOM 1271 C C . PHE A 1 160 ? -6.243 5.736 2.237 1.00 92.12 160 PHE A C 1
ATOM 1273 O O . PHE A 1 160 ? -6.140 5.326 1.083 1.00 92.12 160 PHE A O 1
ATOM 1280 N N . LEU A 1 161 ? -5.289 6.473 2.812 1.00 93.62 161 LEU A N 1
ATOM 1281 C CA . LEU A 1 161 ? -4.084 6.912 2.108 1.00 93.62 161 LEU A CA 1
ATOM 1282 C C . LEU A 1 161 ? -3.216 5.723 1.668 1.00 93.62 161 LEU A C 1
ATOM 1284 O O . LEU A 1 161 ? -2.723 5.706 0.541 1.00 93.62 161 LEU A O 1
ATOM 1288 N N . SER A 1 162 ? -3.089 4.700 2.519 1.00 93.94 162 SER A N 1
ATOM 1289 C CA . SER A 1 162 ? -2.349 3.473 2.198 1.00 93.94 162 SER A CA 1
ATOM 1290 C C . SER A 1 162 ? -2.969 2.668 1.055 1.00 93.94 162 SER A C 1
ATOM 1292 O O . SER A 1 162 ? -2.256 1.932 0.385 1.00 93.94 162 SER A O 1
ATOM 1294 N N . PHE A 1 163 ? -4.279 2.795 0.826 1.00 94.75 163 PHE A N 1
ATOM 1295 C CA . PHE A 1 163 ? -4.973 2.172 -0.301 1.00 94.75 163 PHE A CA 1
ATOM 1296 C C . PHE A 1 163 ? -4.897 3.037 -1.564 1.00 94.75 163 PHE A C 1
ATOM 1298 O O . PHE A 1 163 ? -4.701 2.521 -2.664 1.00 94.75 163 PHE A O 1
ATOM 1305 N N . LEU A 1 164 ? -5.011 4.357 -1.399 1.00 95.31 164 LEU A N 1
ATOM 1306 C CA . LEU A 1 164 ? -4.991 5.320 -2.494 1.00 95.31 164 LEU A CA 1
ATOM 1307 C C . LEU A 1 164 ? -3.678 5.262 -3.281 1.00 95.31 164 LEU A C 1
ATOM 1309 O O . LEU A 1 164 ? -3.703 5.294 -4.506 1.00 95.31 164 LEU A O 1
ATOM 1313 N N . VAL A 1 165 ? -2.538 5.147 -2.596 1.00 94.75 165 VAL A N 1
ATOM 1314 C CA . VAL A 1 165 ? -1.217 5.144 -3.244 1.00 94.75 165 VAL A CA 1
ATOM 1315 C C . VAL A 1 165 ? -1.035 3.949 -4.208 1.00 94.75 165 VAL A C 1
ATOM 1317 O O . VAL A 1 165 ? -0.781 4.187 -5.391 1.00 94.75 165 VAL A O 1
ATOM 1320 N N . PRO A 1 166 ? -1.232 2.680 -3.794 1.00 93.69 166 PRO A N 1
ATOM 1321 C CA . PRO A 1 166 ? -1.232 1.533 -4.707 1.00 93.69 166 PRO A CA 1
ATOM 1322 C C . PRO A 1 166 ? -2.322 1.607 -5.785 1.00 93.69 166 PRO A C 1
ATOM 1324 O O . PRO A 1 166 ? -2.087 1.197 -6.919 1.00 93.69 166 PRO A O 1
ATOM 1327 N N . PHE A 1 167 ? -3.498 2.156 -5.465 1.00 95.25 167 PHE A N 1
ATOM 1328 C CA . PHE A 1 167 ? -4.578 2.326 -6.439 1.00 95.25 167 PHE A CA 1
ATOM 1329 C C . PHE A 1 167 ? -4.205 3.303 -7.564 1.00 95.25 167 PHE A C 1
ATOM 1331 O O . PHE A 1 167 ? -4.413 2.995 -8.734 1.00 95.25 167 PHE A O 1
ATOM 1338 N N . LEU A 1 168 ? -3.593 4.446 -7.242 1.00 94.69 168 LEU A N 1
ATOM 1339 C CA . LEU A 1 168 ? -3.096 5.395 -8.245 1.00 94.69 168 LEU A CA 1
ATOM 1340 C C . LEU A 1 168 ? -2.017 4.766 -9.137 1.00 94.69 168 LEU A C 1
ATOM 1342 O O . LEU A 1 168 ? -2.016 4.991 -10.346 1.00 94.69 168 LEU A O 1
ATOM 1346 N N . TYR A 1 169 ? -1.138 3.936 -8.568 1.00 94.06 169 TYR A N 1
ATOM 1347 C CA . TYR A 1 169 ? -0.162 3.179 -9.355 1.00 94.06 169 TYR A CA 1
ATOM 1348 C C . TYR A 1 169 ? -0.840 2.170 -10.295 1.00 94.06 169 TYR A C 1
ATOM 1350 O O . TYR A 1 169 ? -0.463 2.069 -11.462 1.00 94.06 169 TYR A O 1
ATOM 1358 N N . LEU A 1 170 ? -1.877 1.465 -9.827 1.00 94.50 170 LEU A N 1
ATOM 1359 C CA . LEU A 1 170 ? -2.678 0.572 -10.670 1.00 94.50 170 LEU A CA 1
ATOM 1360 C C . LEU A 1 170 ? -3.343 1.330 -11.826 1.00 94.50 170 LEU A C 1
ATOM 1362 O O . LEU A 1 170 ? -3.373 0.827 -12.948 1.00 94.50 170 LEU A O 1
ATOM 1366 N N . LEU A 1 171 ? -3.872 2.531 -11.568 1.00 94.44 171 LEU A N 1
ATOM 1367 C CA . LEU A 1 171 ? -4.442 3.379 -12.615 1.00 94.44 171 LEU A CA 1
ATOM 1368 C C . LEU A 1 171 ? -3.378 3.758 -13.642 1.00 94.44 171 LEU A C 1
ATOM 1370 O O . LEU A 1 171 ? -3.616 3.581 -14.832 1.00 94.44 171 LEU A O 1
ATOM 1374 N N . MET A 1 172 ? -2.194 4.187 -13.196 1.00 92.56 172 MET A N 1
ATOM 1375 C CA . MET A 1 172 ? -1.069 4.484 -14.087 1.00 92.56 172 MET A CA 1
ATOM 1376 C C . MET A 1 172 ? -0.719 3.275 -14.968 1.00 92.56 172 MET A C 1
ATOM 1378 O O . MET A 1 172 ? -0.637 3.416 -16.187 1.00 92.56 172 MET A O 1
ATOM 1382 N N . PHE A 1 173 ? -0.601 2.084 -14.371 1.00 91.75 173 PHE A N 1
ATOM 1383 C CA . PHE A 1 173 ? -0.404 0.818 -15.084 1.00 91.75 173 PHE A CA 1
ATOM 1384 C C . PHE A 1 173 ? -1.523 0.528 -16.093 1.00 91.75 173 PHE A C 1
ATOM 1386 O O . PHE A 1 173 ? -1.243 0.182 -17.235 1.00 91.75 173 PHE A O 1
ATOM 1393 N N . SER A 1 174 ? -2.782 0.736 -15.707 1.00 91.56 174 SER A N 1
ATOM 1394 C CA . SER A 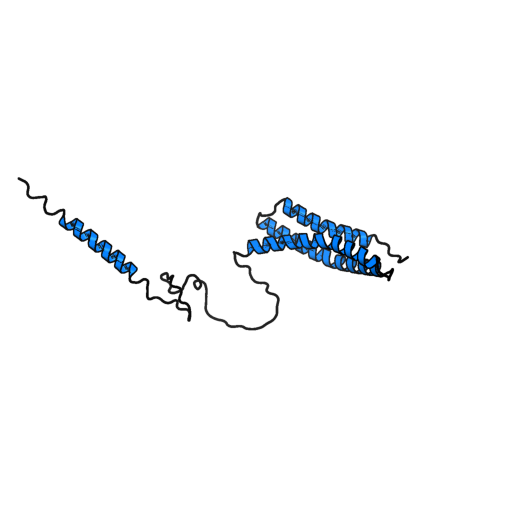1 174 ? -3.948 0.473 -16.563 1.00 91.56 174 SER A CA 1
ATOM 1395 C C . SER A 1 174 ? -4.051 1.449 -17.737 1.00 91.56 174 SER A C 1
ATOM 1397 O O . SER A 1 174 ? -4.549 1.085 -18.797 1.00 91.56 174 SER A O 1
ATOM 1399 N N . THR A 1 175 ? -3.587 2.690 -17.563 1.00 91.19 175 THR A N 1
ATOM 1400 C CA . THR A 1 175 ? -3.547 3.698 -18.636 1.00 91.19 175 THR A CA 1
ATOM 1401 C C . THR A 1 175 ? -2.336 3.568 -19.557 1.00 91.19 175 THR A C 1
ATOM 1403 O O . THR A 1 175 ? -2.270 4.246 -20.584 1.00 91.19 175 THR A O 1
ATOM 1406 N N . PHE A 1 176 ? -1.370 2.713 -19.214 1.00 86.38 176 PHE A N 1
ATOM 1407 C CA . PHE A 1 176 ? -0.185 2.494 -20.028 1.00 86.38 176 PHE A CA 1
ATOM 1408 C C . PHE A 1 176 ? -0.538 1.628 -21.248 1.00 86.38 176 PHE A C 1
ATOM 1410 O O . PHE A 1 176 ? -0.525 0.400 -21.195 1.00 86.38 176 PHE A O 1
ATOM 1417 N N . ASN A 1 177 ? -0.855 2.275 -22.372 1.00 71.56 177 ASN A N 1
ATOM 1418 C CA . ASN A 1 177 ? -1.064 1.615 -23.663 1.00 71.56 177 ASN A CA 1
ATOM 1419 C C . ASN A 1 177 ? 0.294 1.177 -24.228 1.00 71.56 177 ASN A C 1
ATOM 1421 O O . ASN A 1 177 ? 0.942 1.910 -24.973 1.00 71.56 177 ASN A O 1
ATOM 1425 N N . GLY A 1 178 ? 0.762 0.012 -23.785 1.00 61.81 178 GLY A N 1
ATOM 1426 C CA . GLY A 1 178 ? 2.109 -0.480 -24.037 1.00 61.81 178 GLY A CA 1
ATOM 1427 C C . GLY A 1 178 ? 2.444 -0.636 -25.518 1.00 61.81 178 GLY A C 1
ATOM 1428 O O . GLY A 1 178 ? 2.015 -1.589 -26.158 1.00 61.81 178 GLY A O 1
ATOM 1429 N N . SER A 1 179 ? 3.298 0.253 -26.020 1.00 63.62 179 SER A N 1
ATOM 1430 C CA . SER A 1 179 ? 4.207 -0.061 -27.116 1.00 63.62 179 SER A CA 1
ATOM 1431 C C . SER A 1 179 ? 5.630 0.078 -26.576 1.00 63.62 179 SER A C 1
ATOM 1433 O O . SER A 1 179 ? 5.998 1.186 -26.181 1.00 63.62 179 SER A O 1
ATOM 1435 N N . PRO A 1 180 ? 6.424 -1.005 -26.510 1.00 63.53 180 PRO A N 1
ATOM 1436 C CA . PRO A 1 180 ? 7.861 -0.880 -26.315 1.00 63.53 180 PRO A CA 1
ATOM 1437 C C . PRO A 1 180 ? 8.419 -0.190 -27.568 1.00 63.53 180 PRO A C 1
ATOM 1439 O O . PRO A 1 180 ? 8.374 -0.765 -28.654 1.00 63.53 180 PRO A O 1
ATOM 1442 N N . ALA A 1 181 ? 8.807 1.078 -27.437 1.00 57.44 181 ALA A N 1
ATOM 1443 C CA . ALA A 1 181 ? 9.439 1.858 -28.501 1.00 57.44 181 ALA A CA 1
ATOM 1444 C C . ALA A 1 181 ? 10.961 1.716 -28.433 1.00 57.44 181 ALA A C 1
ATOM 1446 O O . ALA A 1 181 ? 11.483 1.659 -27.295 1.00 57.44 181 ALA A O 1
#

Sequence (181 aa):
MCKKIGFTITTYLQLGRRKAYLYYRTLINVGERNCAFEGCNALEFRETGYCLSHKGGLPNEKITFSASPAIGIPNENDGRGLLERALLLPIIALGYVPFVIFLLILISSGSDPFAGYYFFIYSGMCLVILLPFYSVFLVFLTWKRYKDGTLTVFVSIIHFLSFLVPFLYLLMFSTFNGSPA